Protein AF-A0A080WNL1-F1 (afdb_monomer_lite)

InterPro domains:
  IPR029675 GPI-GalNAc transferase PGAP4 [PTHR31410] (17-176)

Radius of gyration: 28.98 Å; chains: 1; bounding box: 85×54×62 Å

pLDDT: mean 88.04, std 10.66, range [52.72, 97.62]

Foldseek 3Di:
DVVVVVVVVVVVVVVVVVVVVVVVVVVVVVCLVVPCLPPPDPNPDPPPCNVVCVVVVVLLVQQVVQLVQQLDPPDDPQAQAAAPAAQDEDEAEDEDDPPDPPPSSVLSSVPRPQDSVRRRNYAYEYEHLDLPSVVHPCPPRSNCVRYHNYYYYDPDDPVVSVVSVVCVVVVVVVVSRPD

Organism: Trichophyton rubrum (strain ATCC MYA-4607 / CBS 118892) (NCBI:txid559305)

Sequence (179 aa):
MAEMGKSIGSMHSAFQLLKLTAVKTLMAAALIWMFWRDPHSAFFNDRAGVYDLGYSMSREREAHRFITRNNARVEPPASVKGGADPLFCVAFVTVRREADDYFDPSIGSLLVGLDPRERRTLHLRILFADTDPKRHPSWGQIWVDRLADVAESYNVTASQLEHLKKLETERNYYEKGVL

Structure (mmCIF, N/CA/C/O backbone):
data_AF-A0A080WNL1-F1
#
_entry.id   AF-A0A080WNL1-F1
#
loop_
_atom_site.group_PDB
_atom_site.id
_atom_site.type_symbol
_atom_site.label_atom_id
_atom_site.label_alt_id
_atom_site.label_comp_id
_atom_site.label_asym_id
_atom_site.label_entity_id
_atom_site.label_seq_id
_atom_site.pdbx_PDB_ins_code
_atom_site.Cartn_x
_atom_site.Cartn_y
_atom_site.Cartn_z
_atom_site.occupancy
_atom_site.B_iso_or_equiv
_atom_site.auth_seq_id
_atom_site.auth_comp_id
_atom_site.auth_asym_id
_atom_site.auth_atom_id
_atom_site.pdbx_PDB_model_num
ATOM 1 N N . MET A 1 1 ? 66.558 31.889 -36.995 1.00 52.84 1 MET A N 1
ATOM 2 C CA . MET A 1 1 ? 66.210 30.644 -36.263 1.00 52.84 1 MET A CA 1
ATOM 3 C C . MET A 1 1 ? 65.437 30.871 -34.955 1.00 52.84 1 MET A C 1
ATOM 5 O O . MET A 1 1 ? 64.650 30.003 -34.611 1.00 52.84 1 MET A O 1
ATOM 9 N N . ALA A 1 2 ? 65.571 32.009 -34.254 1.00 55.22 2 ALA A N 1
ATOM 10 C CA . ALA A 1 2 ? 64.839 32.270 -32.999 1.00 55.22 2 ALA A CA 1
ATOM 11 C C . ALA A 1 2 ? 63.311 32.487 -33.156 1.00 55.22 2 ALA A C 1
ATOM 13 O O . ALA A 1 2 ? 62.538 32.095 -32.287 1.00 55.22 2 ALA A O 1
ATOM 14 N N . GLU A 1 3 ? 62.865 33.056 -34.280 1.00 52.72 3 GLU A N 1
ATOM 15 C CA . GLU A 1 3 ? 61.442 33.309 -34.584 1.00 52.72 3 GLU A CA 1
ATOM 16 C C . GLU A 1 3 ? 60.625 32.014 -34.780 1.00 52.72 3 GLU A C 1
ATOM 18 O O . GLU A 1 3 ? 59.498 31.891 -34.304 1.00 52.72 3 GLU A O 1
ATOM 23 N N . MET A 1 4 ? 61.221 30.996 -35.412 1.00 52.75 4 MET A N 1
ATOM 24 C CA . MET A 1 4 ? 60.533 29.739 -35.735 1.00 52.75 4 MET A CA 1
ATOM 25 C C . MET A 1 4 ? 60.288 28.862 -34.492 1.00 52.75 4 MET A C 1
ATOM 27 O O . MET A 1 4 ? 59.256 28.203 -34.396 1.00 52.75 4 MET A O 1
ATOM 31 N N . GLY A 1 5 ? 61.180 28.919 -33.493 1.00 55.72 5 GLY A N 1
ATOM 32 C CA . GLY A 1 5 ? 61.007 28.224 -32.209 1.00 55.72 5 GLY A CA 1
ATOM 33 C C . GLY A 1 5 ? 59.909 28.825 -31.319 1.00 55.72 5 GLY A C 1
ATOM 34 O O . GLY A 1 5 ? 59.202 28.085 -30.636 1.00 55.72 5 GLY A O 1
ATOM 35 N N . LYS A 1 6 ? 59.697 30.151 -31.376 1.00 56.38 6 LYS A N 1
ATOM 36 C CA . LYS A 1 6 ? 58.589 30.827 -30.672 1.00 56.38 6 LYS A CA 1
ATOM 37 C C . LYS A 1 6 ? 57.220 30.461 -31.253 1.00 56.38 6 LYS A C 1
ATOM 39 O O . LYS A 1 6 ? 56.280 30.250 -30.490 1.00 56.38 6 LYS A O 1
ATOM 44 N N . SER A 1 7 ? 57.118 30.338 -32.578 1.00 57.25 7 SER A N 1
ATOM 45 C CA . SER A 1 7 ? 55.872 29.959 -33.262 1.00 57.25 7 SER A CA 1
ATOM 46 C C . SER A 1 7 ? 55.431 28.528 -32.916 1.00 57.25 7 SER A C 1
ATOM 48 O O . SER A 1 7 ? 54.284 28.300 -32.534 1.00 57.25 7 SER A O 1
ATOM 50 N N . ILE A 1 8 ? 56.370 27.574 -32.913 1.00 61.84 8 ILE A N 1
ATOM 51 C CA . ILE A 1 8 ? 56.100 26.165 -32.576 1.00 61.84 8 ILE A CA 1
ATOM 52 C C . ILE A 1 8 ? 55.696 25.998 -31.097 1.00 61.84 8 ILE A C 1
ATOM 54 O O . ILE A 1 8 ? 54.750 25.267 -30.799 1.00 61.84 8 ILE A O 1
ATOM 58 N N . GLY A 1 9 ? 56.350 26.709 -30.168 1.00 64.12 9 GLY A N 1
ATOM 59 C CA . GLY A 1 9 ? 55.987 26.697 -28.743 1.00 64.12 9 GLY A CA 1
ATOM 60 C C . GLY A 1 9 ? 54.622 27.336 -28.451 1.00 64.12 9 GLY A C 1
ATOM 61 O O . GLY A 1 9 ? 53.853 26.813 -27.643 1.00 64.12 9 GLY A O 1
ATOM 62 N N . SER A 1 10 ? 54.285 28.420 -29.157 1.00 62.41 10 SER A N 1
ATOM 63 C CA . SER A 1 10 ? 52.976 29.083 -29.075 1.00 62.41 10 SER A CA 1
ATOM 64 C C . SER A 1 10 ? 51.846 28.179 -29.580 1.00 62.41 10 SER A C 1
ATOM 66 O O . SER A 1 10 ? 50.829 28.011 -28.906 1.00 62.41 10 SER A O 1
ATOM 68 N N . MET A 1 11 ? 52.056 27.500 -30.714 1.00 64.62 11 MET A N 1
ATOM 69 C CA . MET A 1 11 ? 51.099 26.530 -31.250 1.00 64.62 11 MET A CA 1
ATOM 70 C C . MET A 1 11 ? 50.896 25.342 -30.303 1.00 64.62 11 MET A C 1
ATOM 72 O O . MET A 1 11 ? 49.757 24.962 -30.042 1.00 64.62 11 MET A O 1
ATOM 76 N N . HIS A 1 12 ? 51.968 24.779 -29.736 1.00 68.88 12 HIS A N 1
ATOM 77 C CA . HIS A 1 12 ? 51.864 23.657 -28.796 1.00 68.88 12 HIS A CA 1
ATOM 78 C C . HIS A 1 12 ? 51.071 24.025 -27.528 1.00 68.88 12 HIS A C 1
ATOM 80 O O . HIS A 1 12 ? 50.208 23.258 -27.096 1.00 68.88 12 HIS A O 1
ATOM 86 N N . SER A 1 13 ? 51.301 25.226 -26.987 1.00 69.38 13 SER A N 1
ATOM 87 C CA . SER A 1 13 ? 50.558 25.772 -25.843 1.00 69.38 13 SER A CA 1
ATOM 88 C C . SER A 1 13 ? 49.077 26.005 -26.172 1.00 69.38 13 SER A C 1
ATOM 90 O O . SER A 1 13 ? 48.196 25.605 -25.409 1.00 69.38 13 SER A O 1
ATOM 92 N N . ALA A 1 14 ? 48.772 26.548 -27.356 1.00 72.44 14 ALA A N 1
ATOM 93 C CA . ALA A 1 14 ? 47.396 26.726 -27.821 1.00 72.44 14 ALA A CA 1
ATOM 94 C C . ALA A 1 14 ? 46.651 25.385 -27.965 1.00 72.44 14 ALA A C 1
ATOM 96 O O . ALA A 1 14 ? 45.509 25.260 -27.518 1.00 72.44 14 ALA A O 1
ATOM 97 N N . PHE A 1 15 ? 47.302 24.351 -28.511 1.00 75.81 15 PHE A N 1
ATOM 98 C CA . PHE A 1 15 ? 46.730 23.002 -28.587 1.00 75.81 15 PHE A CA 1
ATOM 99 C C . PHE A 1 15 ? 46.514 22.374 -27.203 1.00 75.81 15 PHE A C 1
ATOM 101 O O . PHE A 1 15 ? 45.509 21.694 -26.997 1.00 75.81 15 PHE A O 1
ATOM 108 N N . GLN A 1 16 ? 47.417 22.592 -26.244 1.00 77.94 16 GLN A N 1
ATOM 109 C CA . GLN A 1 16 ? 47.243 22.121 -24.865 1.00 77.94 16 GLN A CA 1
ATOM 110 C C . GLN A 1 16 ? 46.074 22.818 -24.159 1.00 77.94 16 GLN A C 1
ATOM 112 O O . GLN A 1 16 ? 45.271 22.142 -23.515 1.00 77.94 16 GLN A O 1
ATOM 117 N N . LEU A 1 17 ? 45.923 24.134 -24.327 1.00 81.81 17 LEU A N 1
ATOM 118 C CA . LEU A 1 17 ? 44.781 24.887 -23.802 1.00 81.81 17 LEU A CA 1
ATOM 119 C C . LEU A 1 17 ? 43.463 24.409 -24.420 1.00 81.81 17 LEU A C 1
ATOM 121 O O . LEU A 1 17 ? 42.499 24.178 -23.692 1.00 81.81 17 LEU A O 1
ATOM 125 N N . LEU A 1 18 ? 43.428 24.183 -25.738 1.00 86.06 18 LEU A N 1
ATOM 126 C CA . LEU A 1 18 ? 42.243 23.666 -26.424 1.00 86.06 18 LEU A CA 1
ATOM 127 C C . LEU A 1 18 ? 41.848 22.275 -25.904 1.00 86.06 18 LEU A C 1
ATOM 129 O O . LEU A 1 18 ? 40.676 22.032 -25.623 1.00 86.06 18 LEU A O 1
ATOM 133 N N . LYS A 1 19 ? 42.828 21.380 -25.715 1.00 86.75 19 LYS A N 1
ATOM 134 C CA . LYS A 1 19 ? 42.606 20.046 -25.134 1.00 86.75 19 LYS A CA 1
ATOM 135 C C . LYS A 1 19 ? 42.081 20.132 -23.704 1.00 86.75 19 LYS A C 1
ATOM 137 O O . LYS A 1 19 ? 41.130 19.433 -23.374 1.00 86.75 19 LYS A O 1
ATOM 142 N N . LEU A 1 20 ? 42.659 20.991 -22.864 1.00 89.94 20 LEU A N 1
ATOM 143 C CA . LEU A 1 20 ? 42.218 21.159 -21.479 1.00 89.94 20 LEU A CA 1
ATOM 144 C C . LEU A 1 20 ? 40.776 21.679 -21.411 1.00 89.94 20 LEU A C 1
ATOM 146 O O . LEU A 1 20 ? 39.977 21.184 -20.618 1.00 89.94 20 LEU A O 1
ATOM 150 N N . THR A 1 21 ? 40.432 22.648 -22.261 1.00 91.12 21 THR A N 1
ATOM 151 C CA . THR A 1 21 ? 39.066 23.169 -22.369 1.00 91.12 21 THR A CA 1
ATOM 152 C C . THR A 1 21 ? 38.107 22.085 -22.850 1.00 91.12 21 THR A C 1
ATOM 154 O O . THR A 1 21 ? 37.068 21.902 -22.227 1.00 91.12 21 THR A O 1
ATOM 157 N N . ALA A 1 22 ? 38.476 21.311 -23.876 1.00 92.06 22 ALA A N 1
ATOM 158 C CA . ALA A 1 22 ? 37.665 20.201 -24.376 1.00 92.06 22 ALA A CA 1
ATOM 159 C C . ALA A 1 22 ? 37.432 19.114 -23.311 1.00 92.06 22 ALA A C 1
ATOM 161 O O . ALA A 1 22 ? 36.321 18.616 -23.160 1.00 92.06 22 ALA A O 1
ATOM 162 N N . VAL A 1 23 ? 38.454 18.769 -22.524 1.00 94.75 23 VAL A N 1
ATOM 163 C CA . VAL A 1 23 ? 38.313 17.805 -21.421 1.00 94.75 23 VAL A CA 1
ATOM 164 C C . VAL A 1 23 ? 37.375 18.345 -20.342 1.00 94.75 23 VAL A C 1
ATOM 166 O O . VAL A 1 23 ? 36.498 17.622 -19.875 1.00 94.75 23 VAL A O 1
ATOM 169 N N . LYS A 1 24 ? 37.512 19.621 -19.963 1.00 93.00 24 LYS A N 1
ATOM 170 C CA . LYS A 1 24 ? 36.639 20.251 -18.962 1.00 93.00 24 LYS A CA 1
ATOM 171 C C . LYS A 1 24 ? 35.187 20.327 -19.428 1.00 93.00 24 LYS A C 1
ATOM 173 O O . LYS A 1 24 ? 34.297 20.050 -18.630 1.00 93.00 24 LYS A O 1
ATOM 178 N N . THR A 1 25 ? 34.938 20.671 -20.691 1.00 94.81 25 THR A N 1
ATOM 179 C CA . THR A 1 25 ? 33.574 20.742 -21.232 1.00 94.81 25 THR A CA 1
ATOM 180 C C . THR A 1 25 ? 32.939 19.363 -21.339 1.00 94.81 25 THR A C 1
ATOM 182 O O . THR A 1 25 ? 31.790 19.210 -20.938 1.00 94.81 25 THR A O 1
ATOM 185 N N . LEU A 1 26 ? 33.681 18.347 -21.792 1.00 96.31 26 LEU A N 1
ATOM 186 C CA . LEU A 1 26 ? 33.195 16.964 -21.826 1.00 96.31 26 LEU A CA 1
ATOM 187 C C . LEU A 1 26 ? 32.886 16.436 -20.423 1.00 96.31 26 LEU A C 1
ATOM 189 O O . LEU A 1 26 ? 31.837 15.835 -20.214 1.00 96.31 26 LEU A O 1
ATOM 193 N N . MET A 1 27 ? 33.760 16.704 -19.453 1.00 95.12 27 MET A N 1
ATOM 194 C CA . MET A 1 27 ? 33.537 16.325 -18.058 1.00 95.12 27 MET A CA 1
ATOM 195 C C . MET A 1 27 ? 32.315 17.039 -17.470 1.00 95.12 27 MET A C 1
ATOM 197 O O . MET A 1 27 ? 31.476 16.388 -16.8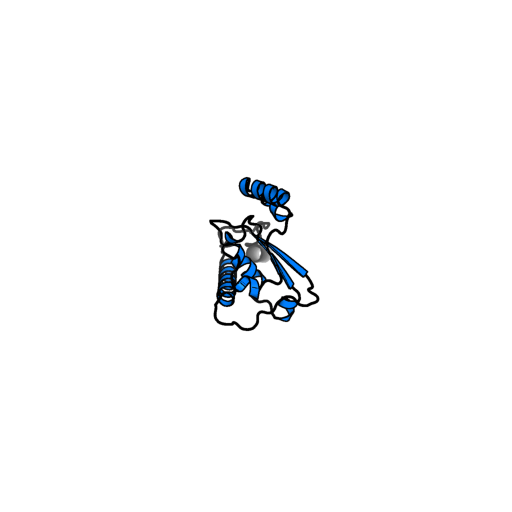57 1.00 95.12 27 MET A O 1
ATOM 201 N N . ALA A 1 28 ? 32.160 18.346 -17.697 1.00 93.75 28 ALA A N 1
ATOM 202 C CA . ALA A 1 28 ? 30.979 19.085 -17.253 1.00 93.75 28 ALA A CA 1
ATOM 203 C C . ALA A 1 28 ? 29.691 18.554 -17.905 1.00 93.75 28 ALA A C 1
ATOM 205 O O . ALA A 1 28 ? 28.703 18.342 -17.210 1.00 93.75 28 ALA A O 1
ATOM 206 N N . ALA A 1 29 ? 29.707 18.277 -19.212 1.00 94.81 29 ALA A N 1
ATOM 207 C CA . ALA A 1 29 ? 28.565 17.699 -19.916 1.00 94.81 29 ALA A CA 1
ATOM 208 C C . ALA A 1 29 ? 28.203 16.305 -19.379 1.00 94.81 29 ALA A C 1
ATOM 210 O O . ALA A 1 29 ? 27.025 16.016 -19.185 1.00 94.81 29 ALA A O 1
ATOM 211 N N . ALA A 1 30 ? 29.202 15.465 -19.085 1.00 95.69 30 ALA A N 1
ATOM 212 C CA . ALA A 1 30 ? 28.989 14.154 -18.482 1.00 95.69 30 ALA A CA 1
ATOM 213 C C . ALA A 1 30 ? 28.379 14.266 -17.076 1.00 95.69 30 ALA A C 1
ATOM 215 O O . ALA A 1 30 ? 27.404 13.581 -16.781 1.00 95.69 30 ALA A O 1
ATOM 216 N N . LEU A 1 31 ? 28.895 15.167 -16.233 1.00 94.69 31 LEU A N 1
ATOM 217 C CA . LEU A 1 31 ? 28.353 15.406 -14.892 1.00 94.69 31 LEU A CA 1
ATOM 218 C C . LEU A 1 31 ? 26.917 15.947 -14.943 1.00 94.69 31 LEU A C 1
ATOM 220 O O . LEU A 1 31 ? 26.067 15.479 -14.191 1.00 94.69 31 LEU A O 1
ATOM 224 N N . ILE A 1 32 ? 26.610 16.865 -15.864 1.00 92.38 32 ILE A N 1
ATOM 225 C CA . ILE A 1 32 ? 25.236 17.335 -16.086 1.00 92.38 32 ILE A CA 1
ATOM 226 C C . ILE A 1 32 ? 24.344 16.163 -16.499 1.00 92.38 32 ILE A C 1
ATOM 228 O O . ILE A 1 32 ? 23.302 15.940 -15.892 1.00 92.38 32 ILE A O 1
ATOM 232 N N . TRP A 1 33 ? 24.756 15.371 -17.487 1.00 91.25 33 TRP A N 1
ATOM 233 C CA . TRP A 1 33 ? 23.955 14.248 -17.970 1.00 91.25 33 TRP A CA 1
ATOM 234 C C . TRP A 1 33 ? 23.715 13.170 -16.902 1.00 91.25 33 TRP A C 1
ATOM 236 O O . TRP A 1 33 ? 22.628 12.598 -16.845 1.00 91.25 33 TRP A O 1
ATOM 246 N N . MET A 1 34 ? 24.691 12.919 -16.028 1.00 91.75 34 MET A N 1
ATOM 247 C CA . MET A 1 34 ? 24.564 11.938 -14.947 1.00 91.75 34 MET A CA 1
ATOM 248 C C . MET A 1 34 ? 23.726 12.445 -13.771 1.00 91.75 34 MET A C 1
ATOM 250 O O . MET A 1 34 ? 22.966 11.673 -13.192 1.00 91.75 34 MET A O 1
ATOM 254 N N . PHE A 1 35 ? 23.861 13.723 -13.408 1.00 92.81 35 PHE A N 1
ATOM 255 C CA . PHE A 1 35 ? 23.356 14.233 -12.133 1.00 92.81 35 PHE A CA 1
ATOM 256 C C . PHE A 1 35 ? 22.231 15.267 -12.249 1.00 92.81 35 PHE A C 1
ATOM 258 O O . PHE A 1 35 ? 21.784 15.774 -11.225 1.00 92.81 35 PHE A O 1
ATOM 265 N N . TRP A 1 36 ? 21.716 15.569 -13.444 1.00 91.62 36 TRP A N 1
ATOM 266 C CA . TRP A 1 36 ? 20.630 16.553 -13.584 1.00 91.62 36 TRP A CA 1
ATOM 267 C C . TRP A 1 36 ? 19.330 16.180 -12.854 1.00 91.62 36 TRP A C 1
ATOM 269 O O . TRP A 1 36 ? 18.516 17.062 -12.589 1.00 91.62 36 TRP A O 1
ATOM 279 N N . ARG A 1 37 ? 19.138 14.895 -12.517 1.00 88.94 37 ARG A N 1
ATOM 280 C CA . ARG A 1 37 ? 17.990 14.385 -11.743 1.00 88.94 37 ARG A CA 1
ATOM 281 C C . ARG A 1 37 ? 18.242 14.261 -10.240 1.00 88.94 37 ARG A C 1
ATOM 283 O O . ARG A 1 37 ? 17.299 13.969 -9.513 1.00 88.94 37 ARG A O 1
ATOM 290 N N . ASP A 1 38 ? 19.479 14.435 -9.780 1.00 91.25 38 ASP A N 1
ATOM 291 C CA . ASP A 1 38 ? 19.830 14.292 -8.366 1.00 91.25 38 ASP A CA 1
ATOM 292 C C . ASP A 1 38 ? 19.611 15.628 -7.636 1.00 91.25 38 ASP A C 1
ATOM 294 O O . ASP A 1 38 ? 20.366 16.566 -7.894 1.00 91.25 38 ASP A O 1
ATOM 298 N N . PRO A 1 39 ? 18.621 15.742 -6.729 1.00 91.06 39 PRO A N 1
ATOM 299 C CA . PRO A 1 39 ? 18.304 16.993 -6.037 1.00 91.06 39 PRO A CA 1
ATOM 300 C C . PRO A 1 39 ? 19.423 17.498 -5.121 1.00 91.06 39 PRO A C 1
ATOM 302 O O . PRO A 1 39 ? 19.388 18.654 -4.705 1.00 91.06 39 PRO A O 1
ATOM 305 N N . HIS A 1 40 ? 20.410 16.662 -4.792 1.00 90.44 40 HIS A N 1
ATOM 306 C CA . HIS A 1 40 ? 21.566 17.059 -3.988 1.00 90.44 40 HIS A CA 1
ATOM 307 C C . HIS A 1 40 ? 22.772 17.472 -4.843 1.00 90.44 40 HIS A C 1
ATOM 309 O O . HIS A 1 40 ? 23.788 17.918 -4.306 1.00 90.44 40 HIS A O 1
ATOM 315 N N . SER A 1 41 ? 22.683 17.342 -6.168 1.00 92.25 41 SER A N 1
ATOM 316 C CA . SER A 1 41 ? 23.757 17.714 -7.081 1.00 92.25 41 SER A CA 1
ATOM 317 C C . SER A 1 41 ? 23.726 19.196 -7.449 1.00 92.25 41 SER A C 1
ATOM 319 O O . SER A 1 41 ? 22.671 19.783 -7.678 1.00 92.25 41 SER A O 1
ATOM 321 N N . ALA A 1 42 ? 24.911 19.782 -7.646 1.00 91.44 42 ALA A N 1
ATOM 322 C CA . ALA A 1 42 ? 25.065 21.123 -8.215 1.00 91.44 42 ALA A CA 1
ATOM 323 C C . ALA A 1 42 ? 24.544 21.243 -9.664 1.00 91.44 42 ALA A C 1
ATOM 325 O O . ALA A 1 42 ? 24.402 22.352 -10.174 1.00 91.44 42 ALA A O 1
ATOM 326 N N . PHE A 1 43 ? 24.286 20.114 -10.333 1.00 91.62 43 PHE A N 1
ATOM 327 C CA . PHE A 1 43 ? 23.772 20.063 -11.703 1.00 91.62 43 PHE A CA 1
ATOM 328 C C . PHE A 1 43 ? 22.264 19.795 -11.780 1.00 91.62 43 PHE A C 1
ATOM 330 O O . PHE A 1 43 ? 21.744 19.663 -12.890 1.00 91.62 43 PHE A O 1
ATOM 337 N N . PHE A 1 44 ? 21.570 19.703 -10.639 1.00 92.44 44 PHE A N 1
ATOM 338 C CA . PHE A 1 44 ? 20.126 19.492 -10.587 1.00 92.44 44 PHE A CA 1
ATOM 339 C C . PHE A 1 44 ? 19.374 20.541 -11.410 1.00 92.44 44 PHE A C 1
ATOM 341 O O . PHE A 1 44 ? 19.638 21.739 -11.297 1.00 92.44 44 PHE A O 1
ATOM 348 N N . ASN A 1 45 ? 18.420 20.093 -12.225 1.00 87.31 45 ASN A N 1
ATOM 349 C CA . ASN A 1 45 ? 17.627 20.982 -13.066 1.00 87.31 45 ASN A CA 1
ATOM 350 C C . ASN A 1 45 ? 16.134 20.670 -12.947 1.00 87.31 45 ASN A C 1
ATOM 352 O O . ASN A 1 45 ? 15.585 19.877 -13.712 1.00 87.31 45 ASN A O 1
ATOM 356 N N . ASP A 1 46 ? 15.468 21.358 -12.024 1.00 85.88 46 ASP A N 1
ATOM 357 C CA . ASP A 1 46 ? 14.028 21.257 -11.765 1.00 85.88 46 ASP A CA 1
ATOM 358 C C . ASP A 1 46 ? 13.144 21.580 -12.986 1.00 85.88 46 ASP A C 1
ATOM 360 O O . ASP A 1 46 ? 12.028 21.071 -13.098 1.00 85.88 46 ASP A O 1
ATOM 364 N N . ARG A 1 47 ? 13.648 22.369 -13.943 1.00 84.00 47 ARG A N 1
ATOM 365 C CA . ARG A 1 47 ? 12.931 22.751 -15.173 1.00 84.00 47 ARG A CA 1
ATOM 366 C C . ARG A 1 47 ? 13.046 21.729 -16.300 1.00 84.00 47 ARG A C 1
ATOM 368 O O . ARG A 1 47 ? 12.252 21.780 -17.235 1.00 84.00 47 ARG A O 1
ATOM 375 N N . ALA A 1 48 ? 14.007 20.808 -16.240 1.00 81.38 48 ALA A N 1
ATOM 376 C CA . ALA A 1 48 ? 14.273 19.839 -17.309 1.00 81.38 48 ALA A CA 1
ATOM 377 C C . ALA A 1 48 ? 13.400 18.569 -17.239 1.00 81.38 48 ALA A C 1
ATOM 379 O O . ALA A 1 48 ? 13.747 17.548 -17.827 1.00 81.38 48 ALA A O 1
ATOM 380 N N . GLY A 1 49 ? 12.270 18.612 -16.525 1.00 77.75 49 GLY A N 1
ATOM 381 C CA . GLY A 1 49 ? 11.356 17.472 -16.414 1.00 77.75 49 GLY A CA 1
ATOM 382 C C . GLY A 1 49 ? 11.768 16.440 -15.363 1.00 77.75 49 GLY A C 1
ATOM 383 O O . GLY A 1 49 ? 11.393 15.278 -15.472 1.00 77.75 49 GLY A O 1
ATOM 384 N N . VAL A 1 50 ? 12.528 16.828 -14.329 1.00 82.62 50 VAL A N 1
ATOM 385 C CA . VAL A 1 50 ? 12.831 15.923 -13.198 1.00 82.62 50 VAL A CA 1
ATOM 386 C C . VAL A 1 50 ? 11.562 15.525 -12.439 1.00 82.62 50 VAL A C 1
ATOM 388 O O . VAL A 1 50 ? 11.474 14.422 -11.909 1.00 82.62 50 VAL A O 1
ATOM 391 N N . TYR A 1 51 ? 10.554 16.397 -12.449 1.00 82.88 51 TYR A N 1
ATOM 392 C CA . TYR A 1 51 ? 9.223 16.126 -11.908 1.00 82.88 51 TYR A CA 1
ATOM 393 C C . TYR A 1 51 ? 8.253 15.538 -12.938 1.00 82.88 51 TYR A C 1
ATOM 395 O O . TYR A 1 51 ? 7.045 15.549 -12.708 1.00 82.88 51 TYR A O 1
ATOM 403 N N . ASP A 1 52 ? 8.743 15.050 -14.082 1.00 86.31 52 ASP A N 1
ATOM 404 C CA . ASP A 1 52 ? 7.887 14.320 -15.010 1.00 86.31 52 ASP A CA 1
ATOM 405 C C . ASP A 1 52 ? 7.395 13.031 -14.339 1.00 86.31 52 ASP A C 1
ATOM 407 O O . ASP A 1 52 ? 8.165 12.145 -13.961 1.00 86.31 52 ASP A O 1
ATOM 411 N N . LEU A 1 53 ? 6.078 12.941 -14.189 1.00 86.06 53 LEU A N 1
ATOM 412 C CA . LEU A 1 53 ? 5.400 11.826 -13.548 1.00 86.06 53 LEU A CA 1
ATOM 413 C C . LEU A 1 53 ? 5.177 10.655 -14.510 1.00 86.06 53 LEU A C 1
ATOM 415 O O . LEU A 1 53 ? 4.462 9.731 -14.147 1.00 86.06 53 LEU A O 1
ATOM 419 N N . GLY A 1 54 ? 5.755 10.655 -15.717 1.00 90.00 54 GLY A N 1
ATOM 420 C CA . GLY A 1 54 ? 5.546 9.615 -16.732 1.00 90.00 54 GLY A CA 1
ATOM 421 C C . GLY A 1 54 ? 5.615 8.180 -16.193 1.00 90.00 54 GLY A C 1
ATOM 422 O O . GLY A 1 54 ? 4.685 7.397 -16.400 1.00 90.00 54 GLY A O 1
ATOM 423 N N . TYR A 1 55 ? 6.671 7.846 -15.441 1.00 88.25 55 TYR A N 1
ATOM 424 C CA . TYR A 1 55 ? 6.796 6.527 -14.807 1.00 88.25 55 TYR A CA 1
ATOM 425 C C . TYR A 1 55 ? 5.726 6.298 -13.728 1.00 88.25 55 TYR A C 1
ATOM 427 O O . TYR A 1 55 ? 5.051 5.269 -13.749 1.00 88.25 55 TYR A O 1
ATOM 435 N N . SER A 1 56 ? 5.528 7.264 -12.826 1.00 89.94 56 SER A N 1
ATOM 436 C CA . SER A 1 56 ? 4.532 7.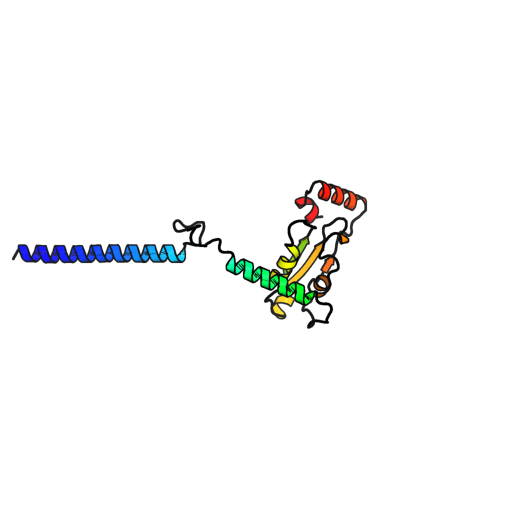180 -11.748 1.00 89.94 56 SER A CA 1
ATOM 437 C C . SER A 1 56 ? 3.112 6.995 -12.291 1.00 89.94 56 SER A C 1
ATOM 439 O O . SER A 1 56 ? 2.407 6.096 -11.848 1.00 89.94 56 SER A O 1
ATOM 441 N N . MET A 1 57 ? 2.729 7.752 -13.322 1.00 92.31 57 MET A N 1
ATOM 442 C CA . MET A 1 57 ? 1.446 7.625 -14.016 1.00 92.31 57 MET A CA 1
ATOM 443 C C . MET A 1 57 ? 1.290 6.260 -14.693 1.00 92.31 57 MET A C 1
ATOM 445 O O . MET A 1 57 ? 0.194 5.703 -14.709 1.00 92.31 57 MET A O 1
ATOM 449 N N . SER A 1 58 ? 2.361 5.703 -15.273 1.00 94.38 58 SER A N 1
ATOM 450 C CA . SER A 1 58 ? 2.316 4.347 -15.842 1.00 94.38 58 SER A CA 1
ATOM 451 C C . SER A 1 58 ? 2.048 3.307 -14.755 1.00 94.38 58 SER A C 1
ATOM 453 O O . SER A 1 58 ? 1.149 2.479 -14.903 1.00 94.38 58 SER A O 1
ATOM 455 N N . ARG A 1 59 ? 2.773 3.393 -13.635 1.00 93.81 59 ARG A N 1
ATOM 456 C CA . ARG A 1 59 ? 2.622 2.494 -12.482 1.00 93.81 59 ARG A CA 1
ATOM 457 C C . ARG A 1 59 ? 1.246 2.593 -11.834 1.00 93.81 59 ARG A C 1
ATOM 459 O O . ARG A 1 59 ? 0.653 1.572 -11.503 1.00 93.81 59 ARG A O 1
ATOM 466 N N . GLU A 1 60 ? 0.714 3.800 -11.706 1.00 93.69 60 GLU A N 1
ATOM 467 C CA . GLU A 1 60 ? -0.637 4.045 -11.202 1.00 93.69 60 GLU A CA 1
ATOM 468 C C . GLU A 1 60 ? -1.696 3.415 -12.122 1.00 93.69 60 GLU A C 1
ATOM 470 O O . GLU A 1 60 ? -2.571 2.679 -11.664 1.00 93.69 60 GLU A O 1
ATOM 475 N N . ARG A 1 61 ? -1.577 3.596 -13.446 1.00 95.31 61 ARG A N 1
ATOM 476 C CA . ARG A 1 61 ? -2.477 2.958 -14.426 1.00 95.31 61 ARG A CA 1
ATOM 477 C C . ARG A 1 61 ? -2.411 1.433 -14.376 1.00 95.31 61 ARG A C 1
ATOM 479 O O . ARG A 1 61 ? -3.450 0.773 -14.446 1.00 95.31 61 ARG A O 1
ATOM 486 N N . GLU A 1 62 ? -1.211 0.864 -14.268 1.00 96.50 62 GLU A N 1
ATOM 487 C CA . GLU A 1 62 ? -1.008 -0.580 -14.090 1.00 96.50 62 GLU A CA 1
ATOM 488 C C . GLU A 1 62 ? -1.694 -1.085 -12.819 1.00 96.50 62 GLU A C 1
ATOM 490 O O . GLU A 1 62 ? -2.414 -2.087 -12.865 1.00 96.50 62 GLU A O 1
ATOM 495 N N . ALA A 1 63 ? -1.532 -0.360 -11.711 1.00 96.75 63 ALA A N 1
ATOM 496 C CA . ALA A 1 63 ? -2.137 -0.681 -10.429 1.00 96.75 63 ALA A CA 1
ATOM 497 C C . ALA A 1 63 ? -3.671 -0.660 -10.488 1.00 96.75 63 ALA A C 1
ATOM 499 O O . ALA A 1 63 ? -4.313 -1.651 -10.134 1.00 96.75 63 ALA A O 1
ATOM 500 N N . HIS A 1 64 ? -4.275 0.408 -11.019 1.00 95.31 64 HIS A N 1
ATOM 501 C CA . HIS A 1 64 ? -5.732 0.490 -11.176 1.00 95.31 64 HIS A CA 1
ATOM 502 C C . HIS A 1 64 ? -6.278 -0.615 -12.077 1.00 95.31 64 HIS A C 1
ATOM 504 O O . HIS A 1 64 ? -7.310 -1.223 -11.775 1.00 95.31 64 HIS A O 1
ATOM 510 N N . ARG A 1 65 ? -5.582 -0.915 -13.180 1.00 95.19 65 ARG A N 1
ATOM 511 C CA . ARG A 1 65 ? -5.971 -2.004 -14.079 1.00 95.19 65 ARG A CA 1
ATOM 512 C C . ARG A 1 65 ? -5.921 -3.353 -13.366 1.00 95.19 65 ARG A C 1
ATOM 514 O O . ARG A 1 65 ? -6.819 -4.174 -13.562 1.00 95.19 65 ARG A O 1
ATOM 521 N N . PHE A 1 66 ? -4.893 -3.579 -12.550 1.00 94.44 66 PHE A N 1
ATOM 522 C CA . PHE A 1 66 ? -4.744 -4.792 -11.757 1.00 94.44 66 PHE A CA 1
ATOM 523 C C . PHE A 1 66 ? -5.891 -4.953 -10.751 1.00 94.44 66 PHE A C 1
ATOM 525 O O . PHE A 1 66 ? -6.534 -6.004 -10.741 1.00 94.44 66 PHE A O 1
ATOM 532 N N . ILE A 1 67 ? -6.211 -3.912 -9.976 1.00 94.75 67 ILE A N 1
ATOM 533 C CA . ILE A 1 67 ? -7.336 -3.931 -9.028 1.00 94.75 67 ILE A CA 1
ATOM 534 C C . ILE A 1 67 ? -8.664 -4.157 -9.752 1.00 94.75 67 ILE A C 1
ATOM 536 O O . ILE A 1 67 ? -9.390 -5.092 -9.423 1.00 94.75 67 ILE A O 1
ATOM 540 N N . THR A 1 68 ? -8.952 -3.378 -10.798 1.00 93.50 68 THR A N 1
ATOM 541 C CA . THR A 1 68 ? -10.212 -3.467 -11.558 1.00 93.50 68 THR A CA 1
ATOM 542 C C . THR A 1 68 ? -10.435 -4.869 -12.120 1.00 93.50 68 THR A C 1
ATOM 544 O O . THR A 1 68 ? -11.527 -5.425 -12.004 1.00 93.50 68 THR A O 1
ATOM 547 N N . ARG A 1 69 ? -9.389 -5.486 -12.688 1.00 92.50 69 ARG A N 1
ATOM 548 C CA . ARG A 1 69 ? -9.457 -6.860 -13.201 1.00 92.50 69 ARG A CA 1
ATOM 549 C C . ARG A 1 69 ? -9.778 -7.859 -12.090 1.00 92.50 69 ARG A C 1
ATOM 551 O O . ARG A 1 69 ? -10.606 -8.742 -12.294 1.00 92.50 69 ARG A O 1
ATOM 558 N N . ASN A 1 70 ? -9.137 -7.722 -10.932 1.00 92.50 70 ASN A N 1
ATOM 559 C CA . ASN A 1 70 ? -9.372 -8.596 -9.786 1.00 92.50 70 ASN A CA 1
ATOM 560 C C . ASN A 1 70 ? -10.688 -8.295 -9.059 1.00 92.50 70 ASN A C 1
ATOM 562 O O . ASN A 1 70 ? -11.155 -9.148 -8.314 1.00 92.50 70 ASN A O 1
ATOM 566 N N . ASN A 1 71 ? -11.325 -7.149 -9.304 1.00 92.94 71 ASN A N 1
ATOM 567 C CA . ASN A 1 71 ? -12.643 -6.824 -8.760 1.00 92.94 71 ASN A CA 1
ATOM 568 C C . ASN A 1 71 ? -13.807 -7.268 -9.666 1.00 92.94 71 ASN A C 1
ATOM 570 O O . ASN A 1 71 ? -14.971 -7.166 -9.284 1.00 92.94 71 ASN A O 1
ATOM 574 N N . ALA A 1 72 ? -13.523 -7.754 -10.878 1.00 90.94 72 ALA A N 1
ATOM 575 C CA . ALA A 1 72 ? -14.553 -8.202 -11.809 1.00 90.94 72 ALA A CA 1
ATOM 576 C C . ALA A 1 72 ? -15.332 -9.415 -11.260 1.00 90.94 72 ALA A C 1
ATOM 578 O O . ALA A 1 72 ? -14.756 -10.325 -10.662 1.00 90.94 72 ALA A O 1
ATOM 579 N N . ARG A 1 73 ? -16.649 -9.462 -11.501 1.00 85.38 73 ARG A N 1
ATOM 580 C CA . ARG A 1 73 ? -17.527 -10.556 -11.032 1.00 85.38 73 ARG A CA 1
ATOM 581 C C . ARG A 1 73 ? -17.293 -11.893 -11.738 1.00 85.38 73 ARG A C 1
ATOM 583 O O . ARG A 1 73 ? -17.646 -12.930 -11.193 1.00 85.38 73 ARG A O 1
ATOM 590 N N . VAL A 1 74 ? -16.712 -11.868 -12.934 1.00 83.81 74 VAL A N 1
ATOM 591 C CA . VAL A 1 74 ? -16.297 -13.078 -13.655 1.00 83.81 74 VAL A CA 1
ATOM 592 C C . VAL A 1 74 ? -15.121 -13.698 -12.903 1.00 83.81 74 VAL A C 1
ATOM 594 O O . VAL A 1 74 ? -14.235 -12.952 -12.490 1.00 83.81 74 VAL A O 1
ATOM 597 N N . GLU A 1 75 ? -15.114 -15.018 -12.697 1.00 65.81 75 GLU A N 1
ATOM 598 C CA . GLU A 1 75 ? -14.008 -15.721 -12.031 1.00 65.81 75 GLU A CA 1
ATOM 599 C C . GLU A 1 75 ? -12.689 -15.476 -12.789 1.00 65.81 75 GLU A C 1
ATOM 601 O O . GLU A 1 75 ? -12.534 -15.931 -13.926 1.00 65.81 75 GLU A O 1
ATOM 606 N N . PRO A 1 76 ? -11.737 -14.717 -12.213 1.00 64.81 76 PRO A N 1
ATOM 607 C CA . PRO A 1 76 ? -10.419 -14.559 -12.801 1.00 64.81 76 PRO A CA 1
ATOM 608 C C . PRO A 1 76 ? -9.610 -15.852 -12.595 1.00 64.81 76 PRO A C 1
ATOM 610 O O . PRO A 1 76 ? -10.012 -16.726 -11.823 1.00 64.81 76 PRO A O 1
ATOM 613 N N . PRO A 1 77 ? -8.427 -15.975 -13.228 1.00 66.50 77 PRO A N 1
ATOM 614 C CA . PRO A 1 77 ? -7.445 -16.971 -12.812 1.00 66.50 77 PRO A CA 1
ATOM 615 C C . PRO A 1 77 ? -7.228 -16.890 -11.297 1.00 66.50 77 PRO A C 1
ATOM 617 O O . PRO A 1 77 ? -7.218 -15.786 -10.747 1.00 66.50 77 PRO A O 1
ATOM 620 N N . ALA A 1 78 ? -7.052 -18.040 -10.641 1.00 73.25 78 ALA A N 1
ATOM 621 C CA . ALA A 1 78 ? -6.841 -18.109 -9.199 1.00 73.25 78 ALA A CA 1
ATOM 622 C C . ALA A 1 78 ? -5.756 -17.111 -8.759 1.00 73.25 78 ALA A C 1
ATOM 624 O O . ALA A 1 78 ? -4.630 -17.139 -9.268 1.00 73.25 78 ALA A O 1
ATOM 625 N N . SER A 1 79 ? -6.104 -16.214 -7.836 1.00 81.06 79 SER A N 1
ATOM 626 C CA . SER A 1 79 ? -5.145 -15.275 -7.272 1.00 81.06 79 SER A CA 1
ATOM 627 C C . SER A 1 79 ? -4.152 -16.033 -6.397 1.00 81.06 79 SER A C 1
ATOM 629 O O . SER A 1 79 ? -4.518 -16.859 -5.560 1.00 81.06 79 SER A O 1
ATOM 631 N N . VAL A 1 80 ? -2.866 -15.762 -6.607 1.00 90.44 80 VAL A N 1
ATOM 632 C CA . VAL A 1 80 ? -1.815 -16.284 -5.736 1.00 90.44 80 VAL A CA 1
ATOM 633 C C . VAL A 1 80 ? -1.773 -15.406 -4.491 1.00 90.44 80 VAL A C 1
ATOM 635 O O . VAL A 1 80 ? -1.732 -14.179 -4.586 1.00 90.44 80 VAL A O 1
ATOM 638 N N . LYS A 1 81 ? -1.807 -16.053 -3.332 1.00 93.75 81 LYS A N 1
ATOM 639 C CA . LYS A 1 81 ? -1.700 -15.440 -2.009 1.00 93.75 81 LYS A CA 1
ATOM 640 C C . LYS A 1 81 ? -0.353 -15.778 -1.362 1.00 93.75 81 LYS A C 1
ATOM 642 O O . LYS A 1 81 ? 0.473 -16.464 -1.976 1.00 93.75 81 LYS A O 1
ATOM 647 N N . GLY A 1 82 ? -0.124 -15.274 -0.155 1.00 93.81 82 GLY A N 1
ATOM 648 C CA . GLY A 1 82 ? 1.054 -15.586 0.642 1.00 93.81 82 GLY A CA 1
ATOM 649 C C . GLY A 1 82 ? 1.180 -17.092 0.863 1.00 93.81 82 GLY A C 1
ATOM 650 O O . GLY A 1 82 ? 0.187 -17.812 0.985 1.00 93.81 82 GLY A O 1
ATOM 651 N N . GLY A 1 83 ? 2.416 -17.585 0.847 1.00 93.25 83 GLY A N 1
ATOM 652 C CA . GLY A 1 83 ? 2.723 -18.972 1.168 1.00 93.25 83 GLY A CA 1
ATOM 653 C C . GLY A 1 83 ? 2.565 -19.259 2.662 1.00 93.25 83 GLY A C 1
ATOM 654 O O . GLY A 1 83 ? 2.311 -18.362 3.460 1.00 93.25 83 GLY A O 1
ATOM 655 N N . ALA A 1 84 ? 2.756 -20.524 3.042 1.00 92.81 84 ALA A N 1
ATOM 656 C CA . ALA A 1 84 ? 2.724 -20.938 4.447 1.00 92.81 84 ALA A CA 1
ATOM 657 C C . ALA A 1 84 ? 3.871 -20.335 5.287 1.00 92.81 84 ALA A C 1
ATOM 659 O O . ALA A 1 84 ? 3.723 -20.207 6.496 1.00 92.81 84 ALA A O 1
ATOM 660 N N . ASP A 1 85 ? 4.983 -19.966 4.642 1.00 94.88 85 ASP A N 1
ATOM 661 C CA . ASP A 1 85 ? 6.170 -19.371 5.267 1.00 94.88 85 ASP A CA 1
ATOM 662 C C . ASP A 1 85 ? 6.624 -18.128 4.465 1.00 94.88 85 ASP A C 1
ATOM 664 O O . ASP A 1 85 ? 7.479 -18.227 3.579 1.00 94.88 85 ASP A O 1
ATOM 668 N N . PRO A 1 86 ? 5.957 -16.971 4.648 1.00 95.81 86 PRO A N 1
ATOM 669 C CA . PRO A 1 86 ? 6.289 -15.735 3.943 1.00 95.81 86 PRO A CA 1
ATOM 670 C C . PRO A 1 86 ? 7.575 -15.108 4.505 1.00 95.81 86 PRO A C 1
ATOM 672 O O . PRO A 1 86 ? 7.770 -15.039 5.715 1.00 95.81 86 PRO A O 1
ATOM 675 N N . LEU A 1 87 ? 8.428 -14.566 3.631 1.00 96.88 87 LEU A N 1
ATOM 676 C CA . LEU A 1 87 ? 9.663 -13.878 4.027 1.00 96.88 87 LEU A CA 1
ATOM 677 C C . LEU A 1 87 ? 9.399 -12.521 4.688 1.00 96.88 87 LEU A C 1
ATOM 679 O O . LEU A 1 87 ? 10.184 -12.083 5.526 1.00 96.88 87 LEU A O 1
ATOM 683 N N . PHE A 1 88 ? 8.331 -11.828 4.293 1.00 93.25 88 PHE A N 1
ATOM 684 C CA . PHE A 1 88 ? 7.968 -10.541 4.878 1.00 93.25 88 PHE A CA 1
ATOM 685 C C . PHE A 1 88 ? 6.452 -10.332 4.906 1.00 93.25 88 PHE A C 1
ATOM 687 O O . PHE A 1 88 ? 5.709 -10.746 4.013 1.00 93.25 88 PHE A O 1
ATOM 694 N N . CYS A 1 89 ? 5.999 -9.666 5.968 1.00 95.81 89 CYS A N 1
ATOM 695 C CA . CYS A 1 89 ? 4.612 -9.275 6.179 1.00 95.81 89 CYS A CA 1
ATOM 696 C C . CYS A 1 89 ? 4.465 -7.783 5.880 1.00 95.81 89 CYS A C 1
ATOM 698 O O . CYS A 1 89 ? 5.189 -6.961 6.444 1.00 95.81 89 CYS A O 1
ATOM 700 N N . VAL A 1 90 ? 3.529 -7.437 5.003 1.00 95.88 90 VAL A N 1
ATOM 701 C CA . VAL A 1 90 ? 3.206 -6.056 4.654 1.00 95.88 90 VAL A CA 1
ATOM 702 C C . VAL A 1 90 ? 1.832 -5.738 5.222 1.00 95.88 90 VAL A C 1
ATOM 704 O O . VAL A 1 90 ? 0.841 -6.358 4.839 1.00 95.88 90 VAL A O 1
ATOM 707 N N . ALA A 1 91 ? 1.781 -4.775 6.139 1.00 94.50 91 ALA A N 1
ATOM 708 C CA . ALA A 1 91 ? 0.544 -4.296 6.737 1.00 94.50 91 ALA A CA 1
ATOM 709 C C . ALA A 1 91 ? 0.157 -2.940 6.136 1.00 94.50 91 ALA A C 1
ATOM 711 O O . ALA A 1 91 ? 0.934 -1.988 6.187 1.00 94.50 91 ALA A O 1
ATOM 712 N N . PHE A 1 92 ? -1.053 -2.852 5.590 1.00 94.62 92 PHE A N 1
ATOM 713 C CA . PHE A 1 92 ? -1.676 -1.601 5.173 1.00 94.62 92 PHE A CA 1
ATOM 714 C C . PHE A 1 92 ? -2.757 -1.222 6.173 1.00 94.62 92 PHE A C 1
ATOM 716 O O . PHE A 1 92 ? -3.718 -1.963 6.355 1.00 94.62 92 PHE A O 1
ATOM 723 N N . VAL A 1 93 ? -2.623 -0.048 6.782 1.00 92.81 93 VAL A N 1
ATOM 724 C CA . VAL A 1 93 ? -3.676 0.548 7.604 1.00 92.81 93 VAL A CA 1
ATOM 725 C C . VAL A 1 93 ? -4.322 1.658 6.789 1.00 92.81 93 VAL A C 1
ATOM 727 O O . VAL A 1 93 ? -3.641 2.586 6.351 1.00 92.81 93 VAL A O 1
ATOM 730 N N . THR A 1 94 ? -5.623 1.548 6.538 1.00 91.75 94 THR A N 1
ATOM 731 C CA . THR A 1 94 ? -6.353 2.477 5.671 1.00 91.75 94 THR A CA 1
ATOM 732 C C . THR A 1 94 ? -7.558 3.085 6.371 1.00 91.75 94 THR A C 1
ATOM 734 O O . THR A 1 94 ? -8.173 2.453 7.224 1.00 91.75 94 THR A O 1
ATOM 737 N N . VAL A 1 95 ? -7.882 4.323 6.008 1.00 89.69 95 VAL A N 1
ATOM 738 C CA . VAL A 1 95 ? -9.064 5.060 6.467 1.00 89.69 95 VAL A CA 1
ATOM 739 C C . VAL A 1 95 ? -9.709 5.734 5.266 1.00 89.69 95 VAL A C 1
ATOM 741 O O . VAL A 1 95 ? -9.013 6.137 4.328 1.00 89.69 95 VAL A O 1
ATOM 744 N N . ARG A 1 96 ? -11.027 5.924 5.295 1.00 88.44 96 ARG A N 1
ATOM 745 C CA . ARG A 1 96 ? -11.734 6.640 4.234 1.00 88.44 96 ARG A CA 1
ATOM 746 C C . ARG A 1 96 ? -11.231 8.081 4.124 1.00 88.44 96 ARG A C 1
ATOM 748 O O . ARG A 1 96 ? -11.335 8.866 5.068 1.00 88.44 96 ARG A O 1
ATOM 755 N N . ARG A 1 97 ? -10.789 8.465 2.925 1.00 82.50 97 ARG A N 1
ATOM 756 C CA . ARG A 1 97 ? -10.523 9.860 2.545 1.00 82.50 97 ARG A CA 1
ATOM 757 C C . ARG A 1 97 ? -11.466 10.261 1.421 1.00 82.50 97 ARG A C 1
ATOM 759 O O . ARG A 1 97 ? -11.643 9.517 0.469 1.00 82.50 97 ARG A O 1
ATOM 766 N N . GLU A 1 98 ? -12.106 11.420 1.548 1.00 75.81 98 GLU A N 1
ATOM 767 C CA . GLU A 1 98 ? -13.136 11.851 0.586 1.00 75.81 98 GLU A CA 1
ATOM 768 C C . GLU A 1 98 ? -12.557 12.314 -0.755 1.00 75.81 98 GLU A C 1
ATOM 770 O O . GLU A 1 98 ? -13.257 12.262 -1.759 1.00 75.81 98 GLU A O 1
ATOM 775 N N . ALA A 1 99 ? -11.295 12.750 -0.770 1.00 70.69 99 ALA A N 1
ATOM 776 C CA . ALA A 1 99 ? -10.653 13.336 -1.944 1.00 70.69 99 ALA A CA 1
ATOM 777 C C . ALA A 1 99 ? -9.618 12.424 -2.628 1.00 70.69 99 ALA A C 1
ATOM 779 O O . ALA A 1 99 ? -9.271 12.692 -3.773 1.00 70.69 99 ALA A O 1
ATOM 780 N N . ASP A 1 100 ? -9.157 11.354 -1.964 1.00 71.94 100 ASP A N 1
ATOM 781 C CA . ASP A 1 100 ? -8.008 10.562 -2.420 1.00 71.94 100 ASP A CA 1
ATOM 782 C C . ASP A 1 100 ? -8.329 9.063 -2.458 1.00 71.94 100 ASP A C 1
ATOM 784 O O . ASP A 1 100 ? -8.509 8.434 -1.411 1.00 71.94 100 ASP A O 1
ATOM 788 N N . ASP A 1 101 ? -8.302 8.470 -3.653 1.00 75.25 101 ASP A N 1
ATOM 789 C CA . ASP A 1 101 ? -8.293 7.015 -3.846 1.00 75.25 101 ASP A CA 1
ATOM 790 C C . ASP A 1 101 ? -6.847 6.500 -3.894 1.00 75.25 101 ASP A C 1
ATOM 792 O O . ASP A 1 101 ? -6.334 6.086 -4.928 1.00 75.25 101 ASP A O 1
ATOM 796 N N . TYR A 1 102 ? -6.134 6.615 -2.771 1.00 85.19 102 TYR A N 1
ATOM 797 C CA . TYR A 1 102 ? -4.734 6.180 -2.687 1.00 85.19 102 TYR A CA 1
ATOM 798 C C . TYR A 1 102 ? -4.605 4.676 -2.429 1.00 85.19 102 TYR A C 1
ATOM 800 O O . TYR A 1 102 ? -3.593 4.062 -2.773 1.00 85.19 102 TYR A O 1
ATOM 808 N N . PHE A 1 103 ? -5.592 4.086 -1.756 1.00 93.75 103 PHE A N 1
ATOM 809 C CA . PHE A 1 103 ? -5.463 2.761 -1.164 1.00 93.75 103 PHE A CA 1
ATOM 810 C C . PHE A 1 103 ? -5.446 1.660 -2.227 1.00 93.75 103 PHE A C 1
ATOM 812 O O . PHE A 1 103 ? -4.485 0.888 -2.288 1.00 93.75 103 PHE A O 1
ATOM 819 N N . ASP A 1 104 ? -6.445 1.636 -3.108 1.00 94.12 104 ASP A N 1
ATOM 820 C CA . ASP A 1 104 ? -6.551 0.665 -4.198 1.00 94.12 104 ASP A CA 1
ATOM 821 C C . ASP A 1 104 ? -5.291 0.666 -5.089 1.00 94.12 104 ASP A C 1
ATOM 823 O O . ASP A 1 104 ? -4.660 -0.391 -5.230 1.00 94.12 104 ASP A O 1
ATOM 827 N N . PRO A 1 105 ? -4.828 1.807 -5.645 1.00 93.06 105 PRO A N 1
ATOM 828 C CA . PRO A 1 105 ? -3.614 1.821 -6.457 1.00 93.06 105 PRO A CA 1
ATOM 829 C C . PRO A 1 105 ? -2.337 1.524 -5.659 1.00 93.06 105 PRO A C 1
ATOM 831 O O . PRO A 1 105 ? -1.388 0.994 -6.235 1.00 93.06 105 PRO A O 1
ATOM 834 N N . SER A 1 106 ? -2.288 1.776 -4.346 1.00 95.31 106 SER A N 1
ATOM 835 C CA . SER A 1 106 ? -1.135 1.362 -3.529 1.00 95.31 106 SER A CA 1
ATOM 836 C C . SER A 1 106 ? -1.019 -0.161 -3.455 1.00 95.31 106 SER A C 1
ATOM 838 O O . SER A 1 106 ? 0.058 -0.709 -3.698 1.00 95.31 106 SER A O 1
ATOM 840 N N . ILE A 1 107 ? -2.133 -0.856 -3.193 1.00 96.62 107 ILE A N 1
ATOM 841 C CA . ILE A 1 107 ? -2.163 -2.326 -3.199 1.00 96.62 107 ILE A CA 1
ATOM 842 C C . ILE A 1 107 ? -1.884 -2.862 -4.605 1.00 96.62 107 ILE A C 1
ATOM 844 O O . ILE A 1 107 ? -1.095 -3.794 -4.774 1.00 96.62 107 ILE A O 1
ATOM 848 N N . GLY A 1 108 ? -2.486 -2.253 -5.628 1.00 96.00 108 GLY A N 1
ATOM 849 C CA . GLY A 1 108 ? -2.239 -2.620 -7.017 1.00 96.00 108 GLY A CA 1
ATOM 850 C C . GLY A 1 108 ? -0.761 -2.498 -7.388 1.00 96.00 108 GLY A C 1
ATOM 851 O O . GLY A 1 108 ? -0.207 -3.429 -7.962 1.00 96.00 108 GLY A O 1
ATOM 852 N N . SER A 1 109 ? -0.103 -1.400 -7.009 1.00 96.19 109 SER A N 1
ATOM 853 C CA . SER A 1 109 ? 1.316 -1.156 -7.290 1.00 96.19 109 SER A CA 1
ATOM 854 C C . SER A 1 109 ? 2.235 -2.113 -6.528 1.00 96.19 109 SER A C 1
ATOM 856 O O . SER A 1 109 ? 3.240 -2.549 -7.085 1.00 96.19 109 SER A O 1
ATOM 858 N N . LEU A 1 110 ? 1.885 -2.492 -5.294 1.00 96.12 110 LEU A N 1
ATOM 859 C CA . LEU A 1 110 ? 2.632 -3.492 -4.524 1.00 96.12 110 LEU A CA 1
ATOM 860 C C . LEU A 1 110 ? 2.638 -4.863 -5.214 1.00 96.12 110 LEU A C 1
ATOM 862 O O . LEU A 1 110 ? 3.653 -5.553 -5.208 1.00 96.12 110 LEU A O 1
ATOM 866 N N . LEU A 1 111 ? 1.491 -5.276 -5.760 1.00 95.81 111 LEU A N 1
ATOM 867 C CA . LEU A 1 111 ? 1.286 -6.646 -6.235 1.00 95.81 111 LEU A CA 1
ATOM 868 C C . LEU A 1 111 ? 1.532 -6.822 -7.736 1.00 95.81 111 LEU A C 1
ATOM 870 O O . LEU A 1 111 ? 1.847 -7.925 -8.186 1.00 95.81 111 LEU A O 1
ATOM 874 N N . VAL A 1 112 ? 1.357 -5.769 -8.535 1.00 95.00 112 VAL A N 1
ATOM 875 C CA . VAL A 1 112 ? 1.476 -5.863 -9.991 1.00 95.00 112 VAL A CA 1
ATOM 876 C C . VAL A 1 112 ? 2.928 -6.105 -10.407 1.00 95.00 112 VAL A C 1
ATOM 878 O O . VAL A 1 112 ? 3.827 -5.329 -10.086 1.00 95.00 112 VAL A O 1
ATOM 881 N N . GLY A 1 113 ? 3.136 -7.181 -11.167 1.00 93.19 113 GLY A N 1
ATOM 882 C CA . GLY A 1 113 ? 4.451 -7.601 -11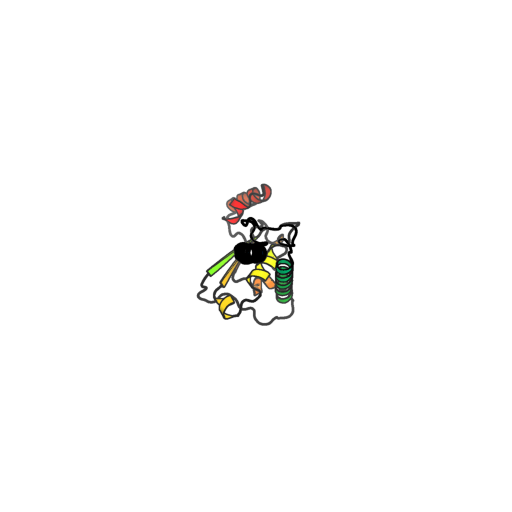.651 1.00 93.19 113 GLY A CA 1
ATOM 883 C C . GLY A 1 113 ? 5.110 -8.695 -10.812 1.00 93.19 113 GLY A C 1
ATOM 884 O O . GLY A 1 113 ? 6.038 -9.313 -11.318 1.00 93.19 113 GLY A O 1
ATOM 885 N N . LEU A 1 114 ? 4.600 -8.985 -9.606 1.00 94.50 114 LEU A N 1
ATOM 886 C CA . LEU A 1 114 ? 5.088 -10.111 -8.811 1.00 94.50 114 LEU A CA 1
ATOM 887 C C . LEU A 1 114 ? 4.739 -11.432 -9.494 1.00 94.50 114 LEU A C 1
ATOM 889 O O . LEU A 1 114 ? 3.572 -11.703 -9.807 1.00 94.50 114 LEU A O 1
ATOM 893 N N . ASP A 1 115 ? 5.741 -12.280 -9.683 1.00 94.06 115 ASP A N 1
ATOM 894 C CA . ASP A 1 115 ? 5.511 -13.648 -10.117 1.00 94.06 115 ASP A CA 1
ATOM 895 C C . ASP A 1 115 ? 4.913 -14.506 -8.972 1.00 94.06 115 ASP A C 1
ATOM 897 O O . ASP A 1 115 ? 4.905 -14.106 -7.804 1.00 94.06 115 ASP A O 1
ATOM 901 N N . PRO A 1 116 ? 4.381 -15.713 -9.248 1.00 94.44 116 PRO A N 1
ATOM 902 C CA . PRO A 1 116 ? 3.786 -16.556 -8.208 1.00 94.44 116 PRO A CA 1
ATOM 903 C C . PRO A 1 116 ? 4.726 -16.991 -7.072 1.00 94.44 116 PRO A C 1
ATOM 905 O O . PRO A 1 116 ? 4.245 -17.423 -6.024 1.00 94.44 116 PRO A O 1
ATOM 908 N N . ARG A 1 117 ? 6.045 -17.006 -7.277 1.00 95.00 117 ARG A N 1
ATOM 909 C CA . ARG A 1 117 ? 7.038 -17.303 -6.233 1.00 95.00 117 ARG A CA 1
ATOM 910 C C . ARG A 1 117 ? 7.224 -16.074 -5.355 1.00 95.00 117 ARG A C 1
ATOM 912 O O . ARG A 1 117 ? 7.110 -16.203 -4.143 1.00 95.00 117 ARG A O 1
ATOM 919 N N . GLU A 1 118 ? 7.397 -14.904 -5.959 1.00 95.69 118 GLU A N 1
ATOM 920 C CA . GLU A 1 118 ? 7.509 -13.623 -5.250 1.00 95.69 118 GLU A CA 1
ATOM 921 C C . GLU A 1 118 ? 6.229 -13.292 -4.476 1.00 95.69 118 GLU A C 1
ATOM 923 O O . GLU A 1 118 ? 6.274 -12.944 -3.301 1.00 95.69 118 GLU A O 1
ATOM 928 N N . ARG A 1 119 ? 5.049 -13.495 -5.072 1.00 95.62 119 ARG A N 1
ATOM 929 C CA . ARG A 1 119 ? 3.779 -13.279 -4.366 1.00 95.62 119 ARG A CA 1
ATOM 930 C C . ARG A 1 119 ? 3.638 -14.184 -3.141 1.00 95.62 119 ARG A C 1
ATOM 932 O O . ARG A 1 119 ? 3.026 -13.763 -2.163 1.00 95.62 119 ARG A O 1
ATOM 939 N N . ARG A 1 120 ? 4.205 -15.395 -3.169 1.00 96.44 120 ARG A N 1
ATOM 940 C CA . ARG A 1 120 ? 4.178 -16.332 -2.035 1.00 96.44 120 ARG A CA 1
ATOM 941 C C . ARG A 1 120 ? 5.124 -15.948 -0.901 1.00 96.44 120 ARG A C 1
ATOM 943 O O . ARG A 1 120 ? 4.877 -16.371 0.224 1.00 96.44 120 ARG A O 1
ATOM 950 N N . THR A 1 121 ? 6.165 -15.158 -1.152 1.00 97.06 121 THR A N 1
ATOM 951 C CA . THR A 1 121 ? 7.053 -14.677 -0.081 1.00 97.06 121 THR A CA 1
ATOM 952 C C . THR A 1 121 ? 6.469 -13.481 0.674 1.00 97.06 121 THR A C 1
ATOM 954 O O . THR A 1 121 ? 6.975 -13.138 1.739 1.00 97.06 121 THR A O 1
ATOM 957 N N . LEU A 1 122 ? 5.393 -12.877 0.162 1.00 96.75 122 LEU A N 1
ATOM 958 C CA . LEU A 1 122 ? 4.720 -11.717 0.739 1.00 96.75 122 LEU A CA 1
ATOM 959 C C . LEU A 1 122 ? 3.416 -12.140 1.428 1.00 96.75 122 LEU A C 1
ATOM 961 O O . LEU A 1 122 ? 2.565 -12.773 0.807 1.00 96.75 122 LEU A O 1
ATOM 965 N N . HIS A 1 123 ? 3.215 -11.741 2.683 1.00 97.62 123 HIS A N 1
ATOM 966 C CA . HIS A 1 123 ? 1.915 -11.839 3.360 1.00 97.62 123 HIS A CA 1
ATOM 967 C C . HIS A 1 123 ? 1.294 -10.448 3.521 1.00 97.62 123 HIS A C 1
ATOM 969 O O . HIS A 1 123 ? 1.867 -9.586 4.185 1.00 97.62 123 HIS A O 1
ATOM 975 N N . LEU A 1 124 ? 0.146 -10.213 2.885 1.00 97.62 124 LEU A N 1
ATOM 976 C CA . LEU A 1 124 ? -0.531 -8.921 2.830 1.00 97.62 124 LEU A CA 1
ATOM 977 C C . LEU A 1 124 ? -1.671 -8.864 3.847 1.00 97.62 124 LEU A C 1
ATOM 979 O O . LEU A 1 124 ? -2.705 -9.514 3.666 1.00 97.62 124 LEU A O 1
ATOM 983 N N . ARG A 1 125 ? -1.509 -8.029 4.875 1.00 97.06 125 ARG A N 1
ATOM 984 C CA . ARG A 1 125 ? -2.557 -7.720 5.853 1.00 97.06 125 ARG A CA 1
ATOM 985 C C . ARG A 1 125 ? -3.099 -6.318 5.631 1.00 97.06 125 ARG A C 1
ATOM 987 O O . ARG A 1 125 ? -2.336 -5.377 5.429 1.00 97.06 125 ARG A O 1
ATOM 994 N N . ILE A 1 126 ? -4.414 -6.179 5.699 1.00 96.75 126 ILE A N 1
ATOM 995 C CA . ILE A 1 126 ? -5.120 -4.915 5.523 1.00 96.75 126 ILE A CA 1
ATOM 996 C C . ILE A 1 126 ? -5.994 -4.679 6.752 1.00 96.75 126 ILE A C 1
ATOM 998 O O . ILE A 1 126 ? -6.866 -5.488 7.058 1.00 96.75 126 ILE A O 1
ATOM 1002 N N . LEU A 1 127 ? -5.774 -3.554 7.425 1.00 94.81 127 LEU A N 1
ATOM 1003 C CA . LEU A 1 127 ? -6.621 -3.052 8.498 1.00 94.81 127 LEU A CA 1
AT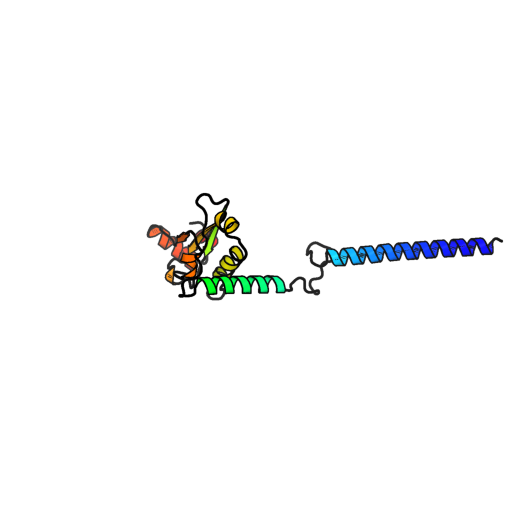OM 1004 C C . LEU A 1 127 ? -7.421 -1.851 7.985 1.00 94.81 127 LEU A C 1
ATOM 1006 O O . LEU A 1 127 ? -6.859 -0.796 7.682 1.00 94.81 127 LEU A O 1
ATOM 1010 N N . PHE A 1 128 ? -8.740 -2.001 7.924 1.00 94.44 128 PHE A N 1
ATOM 1011 C CA . PHE A 1 128 ? -9.678 -0.909 7.692 1.00 94.44 128 PHE A CA 1
ATOM 1012 C C . PHE A 1 128 ? -9.958 -0.209 9.020 1.00 94.44 128 PHE A C 1
ATOM 1014 O O . PHE A 1 128 ? -10.800 -0.637 9.813 1.00 94.44 128 PHE A O 1
ATOM 1021 N N . ALA A 1 129 ? -9.212 0.866 9.250 1.00 92.44 129 ALA A N 1
ATOM 1022 C CA . ALA A 1 129 ? -9.186 1.649 10.474 1.00 92.44 129 ALA A CA 1
ATOM 1023 C C . ALA A 1 129 ? -10.284 2.726 10.527 1.00 92.44 129 ALA A C 1
ATOM 1025 O O . ALA A 1 129 ? -10.179 3.685 11.290 1.00 92.44 129 ALA A O 1
ATOM 1026 N N . ASP A 1 130 ? -11.350 2.618 9.738 1.00 91.62 130 ASP A N 1
ATOM 1027 C CA . ASP A 1 130 ? -12.584 3.369 9.973 1.00 91.62 130 ASP A CA 1
ATOM 1028 C C . ASP A 1 130 ? -13.340 2.742 11.151 1.00 91.62 130 ASP A C 1
ATOM 1030 O O . ASP A 1 130 ? -13.445 1.521 11.251 1.00 91.62 130 ASP A O 1
ATOM 1034 N N . THR A 1 131 ? -13.901 3.559 12.049 1.00 92.44 131 THR A N 1
ATOM 1035 C CA . THR A 1 131 ? -14.717 3.019 13.158 1.00 92.44 131 THR A CA 1
ATOM 1036 C C . THR A 1 131 ? -16.001 2.346 12.675 1.00 92.44 131 THR A C 1
ATOM 1038 O O . THR A 1 131 ? -16.534 1.476 13.360 1.00 92.44 131 THR A O 1
ATOM 1041 N N . ASP A 1 132 ? -16.477 2.726 11.488 1.00 92.31 132 ASP A N 1
ATOM 1042 C CA . ASP A 1 132 ? -17.421 1.953 10.687 1.00 92.31 132 ASP A CA 1
ATOM 1043 C C . ASP A 1 132 ? -16.756 1.589 9.347 1.00 92.31 132 ASP A C 1
ATOM 1045 O O . ASP A 1 132 ? -16.702 2.435 8.444 1.00 92.31 132 ASP A O 1
ATOM 1049 N N . PRO A 1 133 ? -16.266 0.345 9.179 1.00 92.81 133 PRO A N 1
ATOM 1050 C CA . PRO A 1 133 ? -15.521 -0.048 7.986 1.00 92.81 133 PRO A CA 1
ATOM 1051 C C . PRO A 1 133 ? -16.370 -0.002 6.713 1.00 92.81 133 PRO A C 1
ATOM 1053 O O . PRO A 1 133 ? -15.830 0.199 5.629 1.00 92.81 133 PRO A O 1
ATOM 1056 N N . LYS A 1 134 ? -17.706 -0.084 6.815 1.00 94.00 134 LYS A N 1
ATOM 1057 C CA . LYS A 1 134 ? -18.611 -0.017 5.652 1.00 94.00 134 LYS A CA 1
ATOM 1058 C C . LYS A 1 134 ? -18.581 1.331 4.942 1.00 94.00 134 LYS A C 1
ATOM 1060 O O . LYS A 1 134 ? -19.066 1.440 3.819 1.00 94.00 134 LYS A O 1
ATOM 1065 N N . ARG A 1 135 ? -18.043 2.365 5.591 1.00 91.81 135 ARG A N 1
ATOM 1066 C CA . ARG A 1 135 ? -17.859 3.679 4.976 1.00 91.81 135 ARG A CA 1
ATOM 1067 C C . ARG A 1 135 ? -16.676 3.690 4.011 1.00 91.81 135 ARG A C 1
ATOM 1069 O O . ARG A 1 135 ? -16.657 4.539 3.121 1.00 91.81 135 ARG A O 1
ATOM 1076 N N . HIS A 1 136 ? -15.708 2.786 4.164 1.00 92.94 136 HIS A N 1
ATOM 1077 C CA . HIS A 1 136 ? -14.549 2.719 3.284 1.00 92.94 136 HIS A CA 1
ATOM 1078 C C . HIS A 1 136 ? -14.956 2.154 1.906 1.00 92.94 136 HIS A C 1
ATOM 1080 O O . HIS A 1 136 ? -15.496 1.050 1.853 1.00 92.94 136 HIS A O 1
ATOM 1086 N N . PRO A 1 137 ? -14.674 2.841 0.779 1.00 92.69 137 PRO A N 1
ATOM 1087 C CA . PRO A 1 137 ? -15.097 2.404 -0.561 1.00 92.69 137 PRO A CA 1
ATOM 1088 C C . PRO A 1 137 ? -14.648 0.984 -0.928 1.00 92.69 137 PRO A C 1
ATOM 1090 O O . PRO A 1 137 ? -15.376 0.224 -1.571 1.00 92.69 137 PRO A O 1
ATOM 1093 N N . SER A 1 138 ? -13.445 0.627 -0.481 1.00 93.44 138 SER A N 1
ATOM 1094 C CA . SER A 1 138 ? -12.830 -0.674 -0.736 1.00 93.44 138 SER A CA 1
ATOM 1095 C C . SER A 1 138 ? -13.272 -1.787 0.223 1.00 93.44 138 SER A C 1
ATOM 1097 O O . SER A 1 138 ? -12.936 -2.946 -0.006 1.00 93.44 138 SER A O 1
ATOM 1099 N N . TRP A 1 139 ? -14.033 -1.483 1.282 1.00 94.94 139 TRP A N 1
ATOM 1100 C CA . TRP A 1 139 ? -14.521 -2.510 2.206 1.00 94.94 139 TRP A CA 1
ATOM 1101 C C . TRP A 1 139 ? -15.510 -3.450 1.511 1.00 94.94 139 TRP A C 1
ATOM 1103 O O . TRP A 1 139 ? -16.481 -3.010 0.897 1.00 94.94 139 TRP A O 1
ATOM 1113 N N . GLY A 1 140 ? -15.267 -4.759 1.615 1.00 93.12 140 GLY A N 1
ATOM 1114 C CA . GLY A 1 140 ? -16.107 -5.787 0.992 1.00 93.12 140 GLY A CA 1
ATOM 1115 C C . GLY A 1 140 ? -16.029 -5.840 -0.538 1.00 93.12 140 GLY A C 1
ATOM 1116 O O . GLY A 1 140 ? -16.862 -6.494 -1.167 1.00 93.12 140 GLY A O 1
ATOM 1117 N N . GLN A 1 141 ? -15.060 -5.159 -1.160 1.00 94.44 141 GLN A N 1
ATOM 1118 C CA . GLN A 1 141 ? -14.801 -5.325 -2.588 1.00 94.44 141 GLN A CA 1
ATOM 1119 C C . GLN A 1 141 ? -14.236 -6.721 -2.867 1.00 94.44 141 GLN A C 1
ATOM 1121 O O . GLN A 1 141 ? -13.414 -7.242 -2.117 1.00 94.44 141 GLN A O 1
ATOM 1126 N N . ILE A 1 142 ? -14.625 -7.299 -4.003 1.00 93.81 142 ILE A N 1
ATOM 1127 C CA . ILE A 1 142 ? -14.237 -8.656 -4.417 1.00 93.81 142 ILE A CA 1
ATOM 1128 C C . ILE A 1 142 ? -12.711 -8.796 -4.505 1.00 93.81 142 ILE A C 1
ATOM 1130 O O . ILE A 1 142 ? -12.152 -9.850 -4.192 1.00 93.81 142 ILE A O 1
ATOM 1134 N N . TRP A 1 143 ? -12.020 -7.740 -4.943 1.00 94.00 143 TRP A N 1
ATOM 1135 C CA . TRP A 1 143 ? -10.567 -7.768 -5.059 1.00 94.00 143 TRP A CA 1
ATOM 1136 C C . TRP A 1 143 ? -9.875 -7.942 -3.702 1.00 94.00 143 TRP A C 1
ATOM 1138 O O . TRP A 1 143 ? -8.832 -8.594 -3.662 1.00 94.00 143 TRP A O 1
ATOM 1148 N N . VAL A 1 144 ? -10.441 -7.409 -2.611 1.00 95.31 144 VAL A N 1
ATOM 1149 C CA . VAL A 1 144 ? -9.843 -7.478 -1.267 1.00 95.31 144 VAL A CA 1
ATOM 1150 C C . VAL A 1 144 ? -9.728 -8.932 -0.841 1.00 95.31 144 VAL A C 1
ATOM 1152 O O . VAL A 1 144 ? -8.629 -9.400 -0.550 1.00 95.31 144 VAL A O 1
ATOM 1155 N N . ASP A 1 145 ? -10.826 -9.681 -0.937 1.00 93.25 145 ASP A N 1
ATOM 1156 C CA . ASP A 1 145 ? -10.854 -11.103 -0.588 1.00 93.25 145 ASP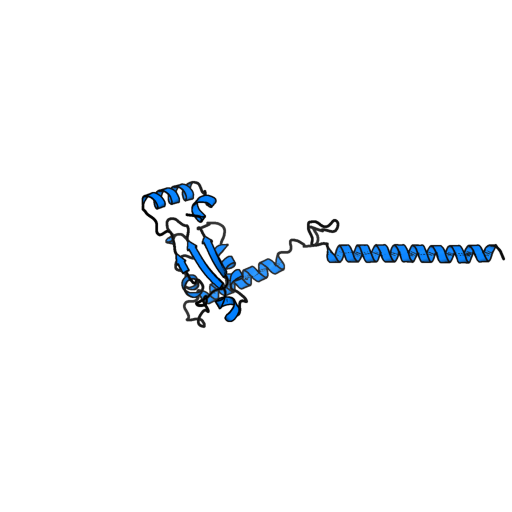 A CA 1
ATOM 1157 C C . ASP A 1 145 ? -9.958 -11.947 -1.497 1.00 93.25 145 ASP A C 1
ATOM 1159 O O . ASP A 1 145 ? -9.407 -12.964 -1.072 1.00 93.25 145 ASP A O 1
ATOM 1163 N N . ARG A 1 146 ? -9.781 -11.544 -2.758 1.00 92.56 146 ARG A N 1
ATOM 1164 C CA . ARG A 1 146 ? -8.923 -12.260 -3.711 1.00 92.56 146 ARG A CA 1
ATOM 1165 C C . ARG A 1 146 ? -7.440 -12.003 -3.472 1.00 92.56 146 ARG A C 1
ATOM 1167 O O . ARG A 1 146 ? -6.647 -12.933 -3.610 1.00 92.56 146 ARG A O 1
ATOM 1174 N N . LEU A 1 147 ? -7.055 -10.771 -3.157 1.00 94.81 147 LEU A N 1
ATOM 1175 C CA . LEU A 1 147 ? -5.657 -10.336 -3.172 1.00 94.81 147 LEU A CA 1
ATOM 1176 C C . LEU A 1 147 ? -5.022 -10.262 -1.783 1.00 94.81 147 LEU A C 1
ATOM 1178 O O . LEU A 1 147 ? -3.835 -10.570 -1.663 1.00 94.81 147 LEU A O 1
ATOM 1182 N N . ALA A 1 148 ? -5.781 -9.873 -0.759 1.00 96.12 148 ALA A N 1
ATOM 1183 C CA . ALA A 1 148 ? -5.289 -9.786 0.609 1.00 96.12 148 ALA A CA 1
ATOM 1184 C C . ALA A 1 148 ? -5.231 -11.171 1.258 1.00 96.12 148 ALA A C 1
ATOM 1186 O O . ALA A 1 148 ? -6.087 -12.030 1.022 1.00 96.12 148 ALA A O 1
ATOM 1187 N N . ASP A 1 149 ? -4.224 -11.390 2.094 1.00 96.69 149 ASP A N 1
ATOM 1188 C CA . ASP A 1 149 ? -4.145 -12.589 2.922 1.00 96.69 149 ASP A CA 1
ATOM 1189 C C . ASP A 1 149 ? -5.062 -12.456 4.139 1.00 96.69 149 ASP A C 1
ATOM 1191 O O . ASP A 1 149 ? -5.794 -13.389 4.468 1.00 96.69 149 ASP A O 1
ATOM 1195 N N . VAL A 1 150 ? -5.084 -11.265 4.741 1.00 96.06 150 VAL A N 1
ATOM 1196 C CA . VAL A 1 150 ? -6.010 -10.882 5.810 1.00 96.06 150 VAL A CA 1
ATOM 1197 C C . VAL A 1 150 ? -6.553 -9.490 5.514 1.00 96.06 150 VAL A C 1
ATOM 1199 O O . VAL A 1 150 ? -5.787 -8.580 5.199 1.00 96.06 150 VAL A O 1
ATOM 1202 N N . ALA A 1 151 ? -7.863 -9.318 5.647 1.00 96.44 151 ALA A N 1
ATOM 1203 C CA . ALA A 1 151 ? -8.527 -8.025 5.609 1.00 96.44 151 ALA A CA 1
ATOM 1204 C C . ALA A 1 151 ? -9.494 -7.943 6.790 1.00 96.44 151 ALA A C 1
ATOM 1206 O O . ALA A 1 151 ? -10.412 -8.754 6.903 1.00 96.44 151 ALA A O 1
ATOM 1207 N N . GLU A 1 152 ? -9.262 -6.998 7.693 1.00 95.56 152 GLU A N 1
ATOM 1208 C CA . GLU A 1 152 ? -9.992 -6.897 8.954 1.00 95.56 152 GLU A CA 1
ATOM 1209 C C . GLU A 1 152 ? -10.254 -5.440 9.345 1.00 95.56 152 GLU A C 1
ATOM 1211 O O . GLU A 1 152 ? -9.767 -4.502 8.717 1.00 95.56 152 GLU A O 1
ATOM 1216 N N . SER A 1 153 ? -11.069 -5.254 10.377 1.00 94.38 153 SER A N 1
ATOM 1217 C CA . SER A 1 153 ? -11.300 -3.968 11.038 1.00 94.38 153 SER A CA 1
ATOM 1218 C C . SER A 1 153 ? -11.124 -4.162 12.546 1.00 94.38 153 SER A C 1
ATOM 1220 O O . SER A 1 153 ? -10.791 -5.261 12.997 1.00 94.38 153 SER A O 1
ATOM 1222 N N . TYR A 1 154 ? -11.332 -3.114 13.339 1.00 90.94 154 TYR A N 1
ATOM 1223 C CA . TYR A 1 154 ? -11.137 -3.170 14.782 1.00 90.94 154 TYR A CA 1
ATOM 1224 C C . TYR A 1 154 ? -12.007 -4.242 15.445 1.00 90.94 154 TYR A C 1
ATOM 1226 O O . TYR A 1 154 ? -13.236 -4.174 15.425 1.00 90.94 154 TYR A O 1
ATOM 1234 N N . ASN A 1 155 ? -11.351 -5.195 16.103 1.00 91.06 155 ASN A N 1
ATOM 1235 C CA . ASN A 1 155 ? -11.975 -6.147 17.015 1.00 91.06 155 ASN A CA 1
ATOM 1236 C C . ASN A 1 155 ? -11.612 -5.766 18.456 1.00 91.06 155 ASN A C 1
ATOM 1238 O O . ASN A 1 155 ? -10.708 -6.341 19.060 1.00 91.06 155 ASN A O 1
ATOM 1242 N N . VAL A 1 156 ? -12.270 -4.726 18.968 1.00 89.81 156 VAL A N 1
ATOM 1243 C CA . VAL A 1 156 ? -11.933 -4.087 20.247 1.00 89.81 156 VAL A CA 1
ATOM 1244 C C . VAL A 1 156 ? -13.155 -3.960 21.152 1.00 89.81 156 VAL A C 1
ATOM 1246 O O . VAL A 1 156 ? -14.301 -4.080 20.718 1.00 89.81 156 VAL A O 1
ATOM 1249 N N . THR A 1 157 ? -12.911 -3.698 22.434 1.00 93.25 157 THR A N 1
ATOM 1250 C CA . THR A 1 157 ? -13.980 -3.449 23.409 1.00 93.25 157 THR A CA 1
ATOM 1251 C C . THR A 1 157 ? -14.728 -2.143 23.114 1.00 93.25 157 THR A C 1
ATOM 1253 O O . THR A 1 157 ? -14.229 -1.257 22.421 1.00 93.25 157 THR A O 1
ATOM 1256 N N . ALA A 1 158 ? -15.928 -1.986 23.683 1.00 91.12 158 ALA A N 1
ATOM 1257 C CA . ALA A 1 158 ? -16.742 -0.785 23.480 1.00 91.12 158 ALA A CA 1
ATOM 1258 C C . ALA A 1 158 ? -16.026 0.512 23.909 1.00 91.12 158 ALA A C 1
ATOM 1260 O O . ALA A 1 158 ? -16.099 1.507 23.191 1.00 91.12 158 ALA A O 1
ATOM 1261 N N . SER A 1 159 ? -15.289 0.494 25.026 1.00 91.00 159 SER A N 1
ATOM 1262 C CA . SER A 1 159 ? -14.531 1.659 25.507 1.00 91.00 159 SER A CA 1
ATOM 1263 C C . SER A 1 159 ? -13.372 2.026 24.577 1.00 91.00 159 SER A C 1
ATOM 1265 O O . SER A 1 159 ? -13.138 3.202 24.305 1.00 91.00 159 SER A O 1
ATOM 1267 N N . GLN A 1 160 ? -12.672 1.029 24.030 1.00 91.81 160 GLN A N 1
ATOM 1268 C CA . GLN A 1 160 ? -11.636 1.251 23.019 1.00 91.81 160 GLN A CA 1
ATOM 1269 C C . GLN A 1 160 ? -12.233 1.812 21.725 1.00 91.81 160 GLN A C 1
ATOM 1271 O O . GLN A 1 160 ? -11.665 2.728 21.137 1.00 91.81 160 GLN A O 1
ATOM 1276 N N . LEU A 1 161 ? -13.403 1.324 21.303 1.00 92.12 161 LEU A N 1
ATOM 1277 C CA . LEU A 1 161 ? -14.091 1.853 20.128 1.00 92.12 161 LEU A CA 1
ATOM 1278 C C . LEU A 1 161 ? -14.515 3.319 20.320 1.00 92.12 161 LEU A C 1
ATOM 1280 O O . LEU A 1 161 ? -14.418 4.105 19.379 1.00 92.12 161 LEU A O 1
ATOM 1284 N N . GLU A 1 162 ? -14.963 3.715 21.515 1.00 93.06 162 GLU A N 1
ATOM 1285 C CA . GLU A 1 162 ? -15.245 5.125 21.827 1.00 93.06 162 GLU A CA 1
ATOM 1286 C C . GLU A 1 162 ? -13.991 5.999 21.727 1.00 93.06 162 GLU A C 1
ATOM 1288 O O . GLU A 1 162 ? -14.045 7.074 21.123 1.00 93.06 162 GLU A O 1
ATOM 1293 N N . HIS A 1 163 ? -12.851 5.518 22.232 1.00 92.69 163 HIS A N 1
ATOM 1294 C CA . HIS A 1 163 ? -11.566 6.206 22.066 1.00 92.69 163 HIS A CA 1
ATOM 1295 C C . HIS A 1 163 ? -11.194 6.359 20.585 1.00 92.69 163 HIS A C 1
ATOM 1297 O O . HIS A 1 163 ? -10.890 7.460 20.131 1.00 92.69 163 HIS A O 1
ATOM 1303 N N . LEU A 1 164 ? -11.322 5.295 19.786 1.00 92.50 164 LEU A N 1
ATOM 1304 C CA . LEU A 1 164 ? -11.044 5.333 18.344 1.00 92.50 164 LEU A CA 1
ATOM 1305 C C . LEU A 1 164 ? -11.963 6.304 17.585 1.00 92.50 164 LEU A C 1
ATOM 1307 O O . LEU A 1 164 ? -11.509 6.979 16.659 1.00 92.50 164 LEU A O 1
ATOM 1311 N N . LYS A 1 165 ? -13.238 6.421 17.982 1.00 92.31 165 LYS A N 1
ATOM 1312 C CA . LYS A 1 165 ? -14.182 7.412 17.426 1.00 92.31 165 LYS A CA 1
ATOM 1313 C C . LYS A 1 165 ? -13.771 8.840 17.752 1.00 92.31 165 LYS A C 1
ATOM 1315 O O . LYS A 1 165 ? -13.882 9.722 16.895 1.00 92.31 165 LYS A O 1
ATOM 1320 N N . LYS A 1 166 ? -13.276 9.070 18.968 1.00 93.06 166 LYS A N 1
ATOM 1321 C CA . LYS A 1 166 ? -12.725 10.366 19.363 1.00 93.06 166 LYS A CA 1
ATOM 1322 C C . LYS A 1 166 ? -11.504 10.715 18.508 1.00 93.06 166 LYS A C 1
ATOM 1324 O O . LYS A 1 166 ? -11.507 11.773 17.882 1.00 93.06 166 LYS A O 1
ATOM 1329 N N . LEU A 1 167 ? -10.543 9.796 18.379 1.00 91.38 167 LEU A N 1
ATOM 1330 C CA . LEU A 1 167 ? -9.356 9.983 17.533 1.00 91.38 167 LEU A CA 1
ATOM 1331 C C . LEU A 1 167 ? -9.716 10.246 16.063 1.00 91.38 167 LEU A C 1
ATOM 1333 O O . LEU A 1 167 ? -9.094 11.085 15.415 1.00 91.38 167 LEU A O 1
ATOM 1337 N N . GLU A 1 168 ? -10.737 9.568 15.531 1.00 89.19 168 GLU A N 1
ATOM 1338 C CA . GLU A 1 168 ? -11.232 9.800 14.169 1.00 89.19 168 GLU A CA 1
ATOM 1339 C C . GLU A 1 168 ? -11.814 11.206 13.993 1.00 89.19 168 GLU A C 1
ATOM 1341 O O . GLU A 1 168 ? -11.510 11.885 13.012 1.00 89.19 168 GLU A O 1
ATOM 1346 N N . THR A 1 169 ? -12.607 11.662 14.964 1.00 89.44 169 THR A N 1
ATOM 1347 C CA . THR A 1 169 ? -13.208 13.005 14.961 1.00 89.44 169 THR A CA 1
ATOM 1348 C C . THR A 1 169 ? -12.136 14.092 15.046 1.00 89.44 169 THR A C 1
ATOM 1350 O O . THR A 1 169 ? -12.198 15.091 14.332 1.00 89.44 169 THR A O 1
ATOM 1353 N N . GLU A 1 170 ? -11.115 13.867 15.872 1.00 91.19 170 GLU A N 1
ATOM 1354 C CA . GLU A 1 170 ? -9.956 14.751 16.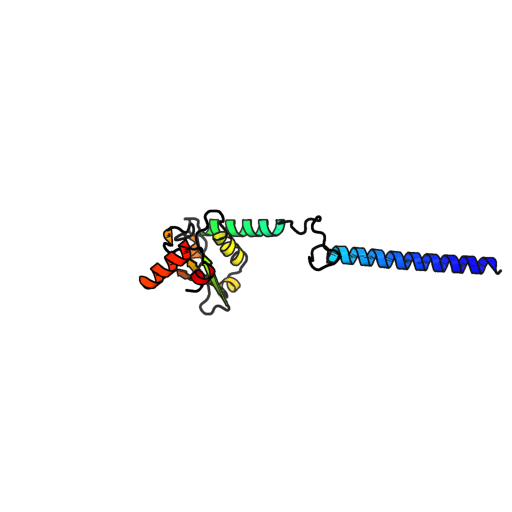039 1.00 91.19 170 GLU A CA 1
ATOM 1355 C C . GLU A 1 170 ? -8.948 14.650 14.881 1.00 91.19 170 GLU A C 1
ATOM 1357 O O . GLU A 1 170 ? -7.992 15.422 14.828 1.00 91.19 170 GLU A O 1
ATOM 1362 N N . ARG A 1 171 ? -9.156 13.722 13.932 1.00 85.69 171 ARG A N 1
ATOM 1363 C CA . ARG A 1 171 ? -8.236 13.405 12.824 1.00 85.69 171 ARG A CA 1
ATOM 1364 C C . ARG A 1 171 ? -6.824 13.015 13.289 1.00 85.69 171 ARG A C 1
ATOM 1366 O O . ARG A 1 171 ? -5.852 13.191 12.552 1.00 85.69 171 ARG A O 1
ATOM 1373 N N . ASN A 1 172 ? -6.701 12.443 14.487 1.00 85.75 172 ASN A N 1
ATOM 1374 C CA . ASN A 1 172 ? -5.441 11.927 15.018 1.00 85.75 172 ASN A CA 1
ATOM 1375 C C . ASN A 1 172 ? -5.183 10.496 14.511 1.00 85.75 172 ASN A C 1
ATOM 1377 O O . ASN A 1 172 ? -5.340 9.506 15.226 1.00 85.75 172 ASN A O 1
ATOM 1381 N N . TYR A 1 173 ? -4.797 10.388 13.238 1.00 82.31 173 TYR A N 1
ATOM 1382 C CA . TYR A 1 173 ? -4.545 9.097 12.590 1.00 82.31 173 TYR A CA 1
ATOM 1383 C C . TYR A 1 173 ? -3.251 8.410 13.050 1.00 82.31 173 TYR A C 1
ATOM 1385 O O . TYR A 1 173 ? -3.126 7.200 12.879 1.00 82.31 173 TYR A O 1
ATOM 1393 N N . TYR A 1 174 ? -2.311 9.156 13.644 1.00 80.56 174 TYR A N 1
ATOM 1394 C CA . TYR A 1 174 ? -1.043 8.610 14.139 1.00 80.56 174 TYR A CA 1
ATOM 1395 C C . TYR A 1 174 ? -1.261 7.624 15.284 1.00 80.56 174 TYR A C 1
ATOM 1397 O O . TYR A 1 174 ? -0.713 6.529 15.261 1.00 80.56 174 TYR A O 1
ATOM 1405 N N . GLU A 1 175 ? -2.088 7.996 16.261 1.00 82.88 175 GLU A N 1
ATOM 1406 C CA . GLU A 1 175 ? -2.432 7.111 17.376 1.00 82.88 175 GLU A CA 1
ATOM 1407 C C . GLU A 1 175 ? -3.412 6.021 16.932 1.00 82.88 175 GLU A C 1
ATOM 1409 O O . GLU A 1 175 ? -3.259 4.849 17.270 1.00 82.88 175 GLU A O 1
ATOM 1414 N N . LYS A 1 176 ? -4.391 6.401 16.104 1.00 80.06 176 LYS A N 1
ATOM 1415 C CA . LYS A 1 176 ? -5.444 5.499 15.635 1.00 80.06 176 LYS A CA 1
ATOM 1416 C C . LYS A 1 176 ? -4.891 4.294 14.864 1.00 80.06 176 LYS A C 1
ATOM 1418 O O . LYS A 1 176 ? -5.412 3.196 15.009 1.00 80.06 176 LYS A O 1
ATOM 1423 N N . GLY A 1 177 ? -3.847 4.486 14.057 1.00 73.56 177 GLY A N 1
ATOM 1424 C CA . GLY A 1 177 ? -3.290 3.436 13.199 1.00 73.56 177 GLY A CA 1
ATOM 1425 C C . GLY A 1 177 ? -2.420 2.383 13.899 1.00 73.56 177 GLY A C 1
ATOM 1426 O O . GLY A 1 177 ? -1.955 1.470 13.221 1.00 73.56 177 GLY A O 1
ATOM 1427 N N . VAL A 1 178 ? -2.167 2.516 15.206 1.00 75.31 178 VAL A N 1
ATOM 1428 C CA . VAL A 1 178 ? -1.271 1.631 15.984 1.00 75.31 178 VAL A CA 1
ATOM 1429 C C . VAL A 1 178 ? -2.032 0.783 17.019 1.00 75.31 178 VAL A C 1
ATOM 1431 O O . VAL A 1 178 ? -1.479 -0.185 17.540 1.00 75.31 178 VAL A O 1
ATOM 1434 N N . LEU A 1 179 ? -3.283 1.148 17.315 1.00 58.69 179 LEU A N 1
ATOM 1435 C CA . LEU A 1 179 ? -4.190 0.458 18.244 1.00 58.69 179 LEU A CA 1
ATOM 1436 C C . LEU A 1 179 ? -4.887 -0.738 17.587 1.00 58.69 179 LEU A C 1
ATOM 1438 O O . LEU A 1 179 ? -5.162 -1.709 18.326 1.00 58.69 179 LEU A O 1
#

Secondary structure (DSSP, 8-state):
-HHHHHHHHHHHHHHHHHHHHHHHHHHHHHHHHHHTT-TTSTT--TTTTTT--HHHHHHHHHHHHHHHHHH-SS-PSPPP---SS-SEEEEEEE---SS---HHHHHHHHHTT--HHHHHHEEEEEEE-SSSGGGSTTTT-HHHHHH-SEEEE----HHHHHHHHHHHHTT-HHHHTT-